Protein AF-A0A954RN28-F1 (afdb_monomer_lite)

pLDDT: mean 89.52, std 5.72, range [65.19, 96.62]

Foldseek 3Di:
DDDDPPDDDDPDDDFDWDCPPVDTDTLADPPQPDDWDDDPQWIWTDHDPDIDIDHHDDD

Structure (mmCIF, N/CA/C/O backbone):
data_AF-A0A954RN28-F1
#
_entry.id   AF-A0A954RN28-F1
#
loop_
_atom_site.group_PDB
_atom_site.id
_atom_site.type_symbol
_atom_site.label_atom_id
_atom_site.label_alt_id
_atom_site.label_comp_id
_atom_site.label_asym_id
_atom_site.label_entity_id
_atom_site.label_seq_id
_atom_site.pdbx_PDB_ins_code
_atom_site.Cartn_x
_atom_site.Cartn_y
_atom_site.Cartn_z
_atom_site.occupancy
_atom_site.B_iso_or_equiv
_atom_site.auth_seq_id
_atom_site.auth_comp_id
_atom_site.auth_asym_id
_atom_site.auth_atom_id
_atom_site.pdbx_PDB_model_num
ATOM 1 N N . PHE A 1 1 ? -2.116 -0.319 17.198 1.00 69.88 1 PHE A N 1
ATOM 2 C CA . PHE A 1 1 ? -2.352 1.138 17.115 1.00 69.88 1 PHE A CA 1
ATOM 3 C C . PHE A 1 1 ? -3.837 1.411 17.342 1.00 69.88 1 PHE A C 1
ATOM 5 O O . PHE A 1 1 ? -4.645 0.600 16.905 1.00 69.88 1 PHE A O 1
ATOM 12 N N . LYS A 1 2 ? -4.205 2.478 18.063 1.00 82.75 2 LYS A N 1
ATOM 13 C CA . LYS A 1 2 ? -5.605 2.834 18.362 1.00 82.75 2 LYS A CA 1
ATOM 14 C C . LYS A 1 2 ? -5.977 4.071 17.540 1.00 82.75 2 LYS A C 1
ATOM 16 O O . LYS A 1 2 ? -5.215 5.027 17.543 1.00 82.75 2 LYS A O 1
ATOM 21 N N . ALA A 1 3 ? -7.112 4.047 16.840 1.00 85.94 3 ALA A N 1
ATOM 22 C CA . ALA A 1 3 ? -7.560 5.179 16.025 1.00 85.94 3 ALA A CA 1
ATOM 23 C C . ALA A 1 3 ? -7.794 6.444 16.882 1.00 85.94 3 ALA A C 1
ATOM 25 O O . ALA A 1 3 ? -8.389 6.351 17.959 1.00 85.94 3 ALA A O 1
ATOM 26 N N . ASN A 1 4 ? -7.347 7.610 16.395 1.00 88.62 4 ASN A N 1
ATOM 27 C CA . ASN A 1 4 ? -7.512 8.926 17.025 1.00 88.62 4 ASN A CA 1
ATOM 28 C C . ASN A 1 4 ? -8.227 9.888 16.053 1.00 88.62 4 ASN A C 1
ATOM 30 O O . ASN A 1 4 ? -7.690 10.145 14.979 1.00 88.62 4 ASN A O 1
ATOM 34 N N . PRO A 1 5 ? -9.409 10.434 16.395 1.00 92.94 5 PRO A N 1
ATOM 35 C CA . PRO A 1 5 ? -10.135 11.345 15.509 1.00 92.94 5 PRO A CA 1
ATOM 36 C C . PRO A 1 5 ? -9.695 12.816 15.614 1.00 92.94 5 PRO A C 1
ATOM 38 O O . PRO A 1 5 ? -10.163 13.632 14.829 1.00 92.94 5 PRO A O 1
ATOM 41 N N . LYS A 1 6 ? -8.860 13.195 16.594 1.00 95.69 6 LYS A N 1
ATOM 42 C CA . LYS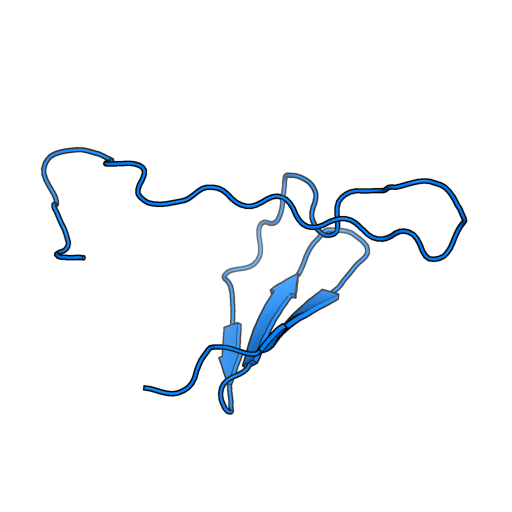 A 1 6 ? -8.535 14.610 16.863 1.00 95.69 6 LYS A CA 1
ATOM 43 C C . LYS A 1 6 ? -7.535 15.200 15.877 1.00 95.69 6 LYS A C 1
ATOM 45 O O . LYS A 1 6 ? -7.597 16.387 15.579 1.00 95.69 6 LYS A O 1
ATOM 50 N N . GLN A 1 7 ? -6.589 14.383 15.436 1.00 93.25 7 GLN A N 1
ATOM 51 C CA . GLN A 1 7 ? -5.517 14.792 14.545 1.00 93.25 7 GLN A CA 1
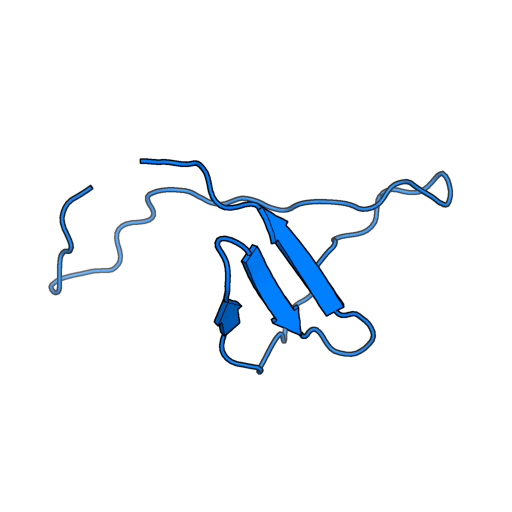ATOM 52 C C . GLN A 1 7 ? -5.002 13.589 13.764 1.00 93.25 7 GLN A C 1
ATOM 54 O O . GLN A 1 7 ? -5.207 12.438 14.154 1.00 93.25 7 GLN A O 1
ATOM 59 N N . PHE A 1 8 ? -4.315 13.875 12.665 1.00 90.94 8 PHE A N 1
ATOM 60 C CA . PHE A 1 8 ? -3.566 12.867 11.939 1.00 90.94 8 PHE A CA 1
ATOM 61 C C . PHE A 1 8 ? -2.259 12.564 12.678 1.00 90.94 8 PHE A C 1
ATOM 63 O O . PHE A 1 8 ? -1.394 13.429 12.787 1.00 90.94 8 PHE A O 1
ATOM 70 N N . ASP A 1 9 ? -2.117 11.326 13.147 1.00 92.44 9 ASP A N 1
ATOM 71 C CA . ASP A 1 9 ? -0.881 10.816 13.736 1.00 92.44 9 ASP A CA 1
ATOM 72 C C . ASP A 1 9 ? -0.240 9.827 12.749 1.00 92.44 9 ASP A C 1
ATOM 74 O O . ASP A 1 9 ? -0.759 8.726 12.535 1.00 92.44 9 ASP A O 1
ATOM 78 N N . LEU A 1 10 ? 0.879 10.211 12.124 1.00 91.81 10 LEU A N 1
ATOM 79 C CA . LEU A 1 10 ? 1.600 9.325 11.208 1.00 91.81 10 LEU A CA 1
ATOM 80 C C . LEU A 1 10 ? 2.218 8.158 11.990 1.00 91.81 10 LEU A C 1
ATOM 82 O O . LEU A 1 10 ? 3.145 8.341 12.773 1.00 91.81 10 LEU A O 1
ATOM 86 N N . VAL A 1 11 ? 1.719 6.947 11.747 1.00 91.00 11 VAL A N 1
ATOM 87 C CA . VAL A 1 11 ? 2.233 5.717 12.380 1.00 91.00 11 VAL A CA 1
ATOM 88 C C . VAL A 1 11 ? 3.358 5.100 11.568 1.00 91.00 11 VAL A C 1
ATOM 90 O O . VAL A 1 11 ? 4.329 4.591 12.118 1.00 91.00 11 VAL A O 1
ATOM 93 N N . VAL A 1 12 ? 3.191 5.100 10.247 1.00 90.25 12 VAL A N 1
ATOM 94 C CA . VAL A 1 12 ? 4.120 4.485 9.308 1.00 90.25 12 VAL A CA 1
ATOM 95 C C . VAL A 1 12 ? 3.982 5.158 7.950 1.00 90.25 12 VAL A C 1
ATOM 97 O O . VAL A 1 12 ? 2.874 5.456 7.503 1.00 90.25 12 VAL A O 1
ATOM 100 N N . GLN A 1 13 ? 5.117 5.364 7.293 1.00 91.44 13 GLN A N 1
ATOM 101 C CA . GLN A 1 13 ? 5.204 5.717 5.884 1.00 91.44 13 GLN A CA 1
ATOM 102 C C . GLN A 1 13 ? 6.090 4.684 5.200 1.00 91.44 13 GLN A C 1
ATOM 104 O O . GLN A 1 13 ? 7.121 4.282 5.738 1.00 91.44 13 GLN A O 1
ATOM 109 N N . TRP A 1 14 ? 5.666 4.235 4.025 1.00 89.31 14 TRP A N 1
ATOM 110 C CA . TRP A 1 14 ? 6.379 3.229 3.256 1.00 89.31 14 TRP A CA 1
ATOM 111 C C . TRP A 1 14 ? 6.255 3.526 1.765 1.00 89.31 14 TRP A C 1
ATOM 113 O O . TRP A 1 14 ? 5.156 3.758 1.263 1.00 89.31 14 TRP A O 1
ATOM 123 N N . GLU A 1 15 ? 7.390 3.516 1.068 1.00 89.81 15 GLU A N 1
ATOM 124 C CA . GLU A 1 15 ? 7.500 3.865 -0.350 1.00 89.81 15 GLU A CA 1
ATOM 125 C C . GLU A 1 15 ? 8.177 2.726 -1.115 1.00 89.81 15 GLU A C 1
ATOM 127 O O . GLU A 1 15 ? 9.390 2.739 -1.335 1.00 89.81 15 GLU A O 1
ATOM 132 N N . PRO A 1 16 ? 7.416 1.690 -1.495 1.00 89.19 16 PRO A N 1
ATOM 133 C CA . PRO A 1 16 ? 7.992 0.560 -2.197 1.00 89.19 16 PRO A CA 1
ATOM 134 C C . PRO A 1 16 ? 8.449 0.948 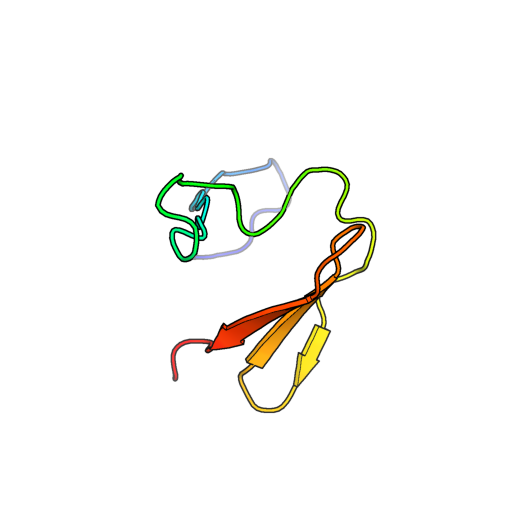-3.600 1.00 89.19 16 PRO A C 1
ATOM 136 O O . PRO A 1 16 ? 7.805 1.751 -4.281 1.00 89.19 16 PRO A O 1
ATOM 139 N N . THR A 1 17 ? 9.536 0.332 -4.059 1.00 92.06 17 THR A N 1
ATOM 140 C CA . THR A 1 17 ? 10.106 0.553 -5.389 1.00 92.06 17 THR A CA 1
ATOM 141 C C . THR A 1 17 ? 10.183 -0.744 -6.187 1.00 92.06 17 THR A C 1
ATOM 143 O O . THR A 1 17 ? 10.329 -1.839 -5.652 1.00 92.06 17 THR A O 1
ATOM 146 N N . ASP A 1 18 ? 10.049 -0.600 -7.497 1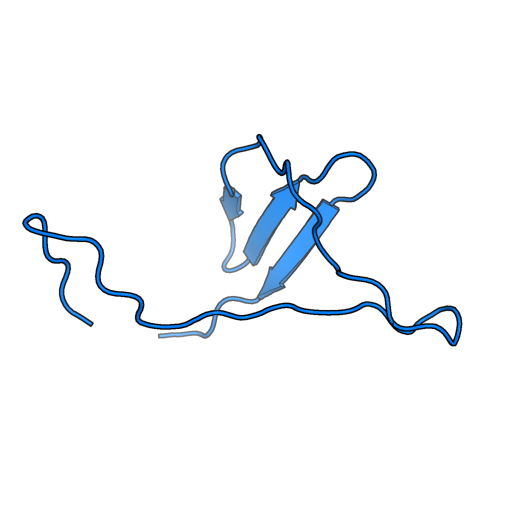.00 88.94 18 ASP A N 1
ATOM 147 C CA . ASP A 1 18 ? 10.361 -1.604 -8.500 1.00 88.94 18 ASP A CA 1
ATOM 148 C C . ASP A 1 18 ? 11.810 -1.421 -8.951 1.00 88.94 18 ASP A C 1
ATOM 150 O O . ASP A 1 18 ? 12.198 -0.293 -9.261 1.00 88.94 18 ASP A O 1
ATOM 154 N N . ASN A 1 19 ? 12.585 -2.502 -9.037 1.00 87.12 19 ASN A N 1
ATOM 155 C CA . ASN A 1 19 ? 13.952 -2.477 -9.569 1.00 87.12 19 ASN A CA 1
ATOM 156 C C . ASN A 1 19 ? 14.162 -3.450 -10.744 1.00 87.12 19 ASN A C 1
ATOM 158 O O . ASN A 1 19 ? 15.291 -3.761 -11.115 1.00 87.12 19 ASN A O 1
ATOM 162 N N . THR A 1 20 ? 13.084 -3.937 -11.359 1.00 83.06 20 THR A N 1
ATOM 163 C CA . THR A 1 20 ? 13.149 -4.892 -12.482 1.00 83.06 20 THR A CA 1
ATOM 164 C C . THR A 1 20 ? 13.914 -4.372 -13.703 1.00 83.06 20 THR A C 1
ATOM 166 O O . THR A 1 20 ? 14.484 -5.163 -14.446 1.00 83.06 20 THR A O 1
ATOM 169 N N . ALA A 1 21 ? 13.982 -3.052 -13.897 1.00 79.25 21 ALA A N 1
ATOM 170 C CA . ALA A 1 21 ? 14.677 -2.414 -15.019 1.00 79.25 21 ALA A CA 1
ATOM 171 C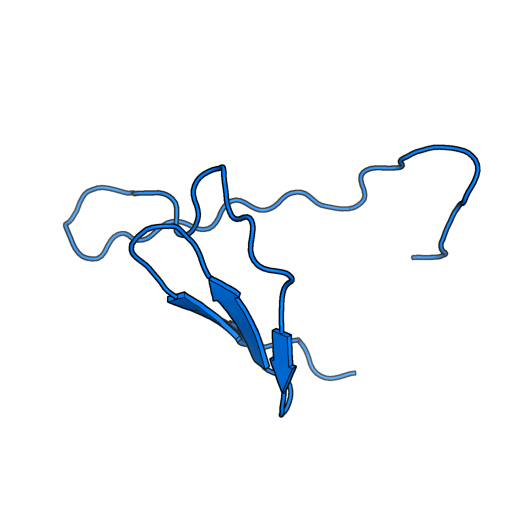 C . ALA A 1 21 ? 16.078 -1.868 -14.665 1.00 79.25 21 ALA A C 1
ATOM 173 O O . ALA A 1 21 ? 16.598 -1.017 -15.386 1.00 79.25 21 ALA A O 1
ATOM 174 N N . GLY A 1 22 ? 16.662 -2.274 -13.529 1.00 86.62 22 GLY A N 1
ATOM 175 C CA . GLY A 1 22 ? 17.963 -1.773 -13.055 1.00 86.62 22 GLY A CA 1
ATOM 176 C C . GLY A 1 22 ? 17.955 -0.315 -12.570 1.00 86.62 22 GLY A C 1
ATOM 177 O O . GLY A 1 22 ? 18.995 0.219 -12.193 1.00 86.62 22 GLY A O 1
ATOM 178 N N . VAL A 1 23 ? 16.785 0.330 -12.572 1.00 86.62 23 VAL A N 1
ATOM 179 C CA . VAL A 1 23 ? 16.550 1.670 -12.028 1.00 86.62 23 VAL A CA 1
ATOM 180 C C . VAL A 1 23 ? 15.368 1.588 -11.073 1.00 86.62 23 VAL A C 1
ATOM 182 O O . VAL A 1 23 ? 14.264 1.231 -11.492 1.00 86.62 23 VAL A O 1
ATOM 185 N N . ALA A 1 24 ? 15.586 1.973 -9.814 1.00 89.62 24 ALA A N 1
ATOM 186 C CA . ALA A 1 24 ? 14.544 2.003 -8.796 1.00 89.62 24 ALA A CA 1
ATOM 187 C C . ALA A 1 24 ? 13.451 3.025 -9.156 1.00 89.62 24 ALA A C 1
ATOM 189 O O . ALA A 1 24 ? 13.724 4.212 -9.347 1.00 89.62 24 ALA A O 1
ATOM 190 N N . ARG A 1 25 ? 12.196 2.575 -9.246 1.00 89.06 25 ARG A N 1
ATOM 191 C CA . ARG A 1 25 ? 11.029 3.425 -9.539 1.00 89.06 25 ARG A CA 1
ATOM 192 C C . ARG A 1 25 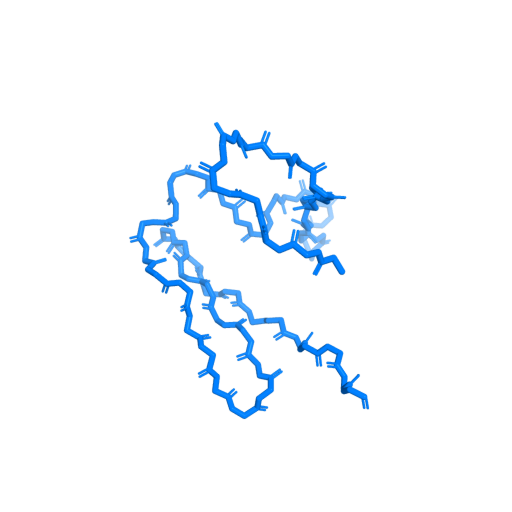? 9.912 3.163 -8.528 1.00 89.06 25 ARG A C 1
ATOM 194 O O . ARG A 1 25 ? 9.623 1.999 -8.279 1.00 89.06 25 ARG A O 1
ATOM 201 N N . PRO A 1 26 ? 9.218 4.180 -7.991 1.00 90.56 26 PRO A N 1
ATOM 202 C CA . PRO A 1 26 ? 8.129 3.961 -7.035 1.00 90.56 26 PRO A CA 1
ATOM 203 C C . PRO A 1 26 ? 7.037 3.024 -7.571 1.00 90.56 26 PRO A C 1
ATOM 205 O O . PRO A 1 26 ? 6.569 3.207 -8.701 1.00 90.56 26 PRO A O 1
ATOM 208 N N . LEU A 1 27 ? 6.605 2.049 -6.757 1.00 90.56 27 LEU A N 1
ATOM 209 C CA . LEU A 1 27 ? 5.500 1.131 -7.065 1.00 90.56 27 LEU A CA 1
ATOM 210 C C . LEU A 1 27 ? 4.176 1.872 -7.251 1.00 90.56 27 LEU A C 1
ATOM 212 O O . LEU A 1 27 ? 3.348 1.472 -8.056 1.00 90.56 27 LEU A O 1
ATOM 216 N N . LEU A 1 28 ? 3.970 2.978 -6.550 1.00 89.38 28 LEU A N 1
ATOM 217 C CA . LEU A 1 28 ? 2.810 3.842 -6.720 1.00 89.38 28 LEU A CA 1
ATOM 218 C C . LEU A 1 28 ? 3.298 5.279 -6.822 1.00 89.38 28 LEU A C 1
ATOM 220 O O . LEU A 1 28 ? 4.279 5.663 -6.193 1.00 89.38 28 LEU A O 1
ATOM 224 N N . ARG A 1 29 ? 2.611 6.074 -7.636 1.00 88.19 29 ARG A N 1
ATOM 225 C CA . ARG A 1 29 ? 2.846 7.512 -7.734 1.00 88.19 29 ARG A CA 1
ATOM 226 C C . ARG A 1 29 ? 1.540 8.227 -7.478 1.00 88.19 29 ARG A C 1
ATOM 228 O O . ARG A 1 29 ? 0.493 7.778 -7.945 1.00 88.19 29 ARG A O 1
ATOM 235 N N . TYR A 1 30 ? 1.622 9.338 -6.758 1.00 85.75 30 TYR A N 1
ATOM 236 C CA . TYR A 1 30 ? 0.497 10.246 -6.667 1.00 85.75 30 TYR A CA 1
ATOM 237 C C . TYR A 1 30 ? 0.178 10.804 -8.069 1.00 85.75 30 TYR A C 1
ATOM 239 O O . TYR A 1 30 ? 1.103 11.138 -8.815 1.00 85.75 30 TYR A O 1
ATOM 247 N N . PRO A 1 31 ? -1.104 10.927 -8.434 1.00 85.00 31 PRO A N 1
ATOM 248 C CA . PRO A 1 31 ? -2.261 10.478 -7.671 1.00 85.00 31 PRO A CA 1
ATOM 249 C C . PRO A 1 31 ? -2.619 8.999 -7.899 1.00 85.00 31 PRO A C 1
ATOM 251 O O . PRO A 1 31 ? -2.637 8.512 -9.029 1.00 85.00 31 PRO A O 1
ATOM 254 N N . ALA A 1 32 ? -2.999 8.309 -6.822 1.00 83.94 32 ALA A N 1
ATOM 255 C CA . ALA A 1 32 ? -3.620 6.984 -6.858 1.00 83.94 32 ALA A CA 1
ATOM 256 C C . ALA A 1 32 ? -5.074 7.108 -6.370 1.00 83.94 32 ALA A C 1
ATOM 258 O O . ALA A 1 32 ? -5.381 6.843 -5.214 1.00 83.94 32 ALA A O 1
ATOM 259 N N . TRP A 1 33 ? -5.955 7.610 -7.241 1.00 81.94 33 TRP A N 1
ATOM 260 C CA . TRP A 1 33 ? -7.323 8.024 -6.883 1.00 81.94 33 TRP A CA 1
ATOM 261 C C . TRP A 1 33 ? -8.327 6.881 -6.685 1.00 81.94 33 TRP A C 1
ATOM 263 O O . TRP A 1 33 ? -9.473 7.131 -6.319 1.00 81.94 33 TRP A O 1
ATOM 273 N N . ALA A 1 34 ? -7.931 5.634 -6.930 1.00 88.12 34 ALA A N 1
ATOM 274 C CA . ALA A 1 34 ? -8.780 4.495 -6.620 1.00 88.12 34 ALA A CA 1
ATOM 275 C C . ALA A 1 34 ? -8.686 4.162 -5.127 1.00 88.12 34 ALA A C 1
ATOM 277 O O . ALA A 1 34 ? -7.586 4.045 -4.584 1.00 88.12 34 ALA A O 1
ATOM 278 N N . ALA A 1 35 ? -9.836 3.950 -4.484 1.00 91.69 35 ALA A N 1
ATOM 279 C CA . ALA A 1 35 ? -9.867 3.388 -3.141 1.00 91.69 35 ALA A CA 1
ATOM 280 C C . ALA A 1 35 ? -9.121 2.034 -3.125 1.00 91.69 35 ALA A C 1
ATOM 282 O O . ALA A 1 35 ? -9.307 1.232 -4.048 1.00 91.69 35 ALA A O 1
ATOM 283 N N . PRO A 1 36 ? -8.284 1.759 -2.110 1.00 93.00 36 PRO A N 1
ATOM 284 C CA . PRO A 1 36 ? -7.662 0.451 -1.960 1.00 93.00 36 PRO A CA 1
ATOM 285 C C . PRO A 1 36 ? -8.716 -0.650 -1.779 1.00 93.00 36 PRO A C 1
ATOM 287 O O . PRO A 1 36 ? -9.687 -0.464 -1.046 1.00 93.00 36 PRO A O 1
ATOM 290 N N . ILE A 1 37 ? -8.513 -1.804 -2.418 1.00 96.31 37 ILE A N 1
ATOM 291 C CA . ILE A 1 37 ? -9.433 -2.948 -2.358 1.00 96.31 37 ILE A CA 1
ATOM 292 C C . ILE A 1 37 ? -8.775 -4.085 -1.585 1.00 96.31 37 ILE A C 1
ATOM 294 O O . ILE A 1 37 ? -7.643 -4.456 -1.883 1.00 96.31 37 ILE A O 1
ATOM 298 N N . VAL A 1 38 ? -9.489 -4.666 -0.620 1.00 96.25 38 VAL A N 1
ATOM 299 C CA . VAL A 1 38 ? -9.020 -5.830 0.142 1.00 96.25 38 VAL A CA 1
ATOM 300 C C . VAL A 1 38 ? -9.841 -7.055 -0.232 1.00 96.25 38 VAL A C 1
ATOM 302 O O . VAL A 1 38 ? -11.068 -7.024 -0.172 1.00 96.25 38 VAL A O 1
ATOM 305 N N . SER A 1 39 ? -9.170 -8.145 -0.601 1.00 96.00 39 SER A N 1
ATOM 306 C CA . SER A 1 39 ? -9.812 -9.430 -0.886 1.00 96.00 39 SER A CA 1
ATOM 307 C C . SER A 1 39 ? -8.837 -10.573 -0.632 1.00 96.00 39 SER A C 1
ATOM 309 O O . SER A 1 39 ? -7.687 -10.496 -1.052 1.00 96.00 39 SER A O 1
ATOM 311 N N . HIS A 1 40 ? -9.281 -11.626 0.062 1.00 95.62 40 HIS A N 1
ATOM 312 C CA . HIS A 1 40 ? -8.474 -12.826 0.341 1.00 95.62 40 HIS A CA 1
ATOM 313 C C . HIS A 1 40 ? -7.101 -12.546 0.992 1.00 95.62 40 HIS A C 1
ATOM 315 O O . HIS A 1 40 ? -6.120 -13.213 0.691 1.00 95.62 40 HIS A O 1
ATOM 321 N N . GLY A 1 41 ? -7.010 -11.547 1.877 1.00 95.44 41 GLY A N 1
ATOM 322 C CA . GLY A 1 41 ? -5.741 -11.177 2.525 1.00 95.44 41 GLY A CA 1
ATOM 323 C C . GLY A 1 41 ? -4.780 -10.380 1.635 1.00 95.44 41 GLY A C 1
ATOM 324 O O . GLY A 1 41 ? -3.654 -10.116 2.041 1.00 95.44 41 GLY A O 1
ATOM 325 N N . LEU A 1 42 ? -5.226 -9.960 0.451 1.00 96.62 42 LEU A N 1
ATOM 326 C CA . LEU A 1 42 ? -4.460 -9.141 -0.480 1.00 96.62 42 LEU A CA 1
ATOM 327 C C . LEU A 1 42 ? -5.031 -7.721 -0.534 1.00 96.62 42 LEU A C 1
ATOM 329 O O . LEU A 1 42 ? -6.250 -7.533 -0.541 1.00 96.62 42 LEU A O 1
ATOM 333 N N . LEU A 1 43 ? -4.141 -6.731 -0.586 1.00 95.31 43 LEU A N 1
ATOM 334 C CA . LEU A 1 43 ? -4.445 -5.315 -0.764 1.00 95.31 43 LEU A CA 1
ATOM 335 C C . LEU A 1 43 ? -4.062 -4.880 -2.179 1.00 95.31 43 LEU A C 1
ATOM 337 O O . LEU A 1 43 ? -2.886 -4.862 -2.540 1.00 95.31 43 LEU A O 1
ATOM 341 N N . TYR A 1 44 ? -5.057 -4.467 -2.952 1.00 94.75 44 TYR A N 1
ATOM 342 C CA . TYR A 1 44 ? -4.905 -3.991 -4.318 1.00 94.75 44 TYR A CA 1
ATOM 343 C C . TYR A 1 44 ? -5.004 -2.470 -4.362 1.00 94.75 44 TYR A C 1
ATOM 345 O O . TYR A 1 44 ? -5.987 -1.887 -3.897 1.00 94.75 44 TYR A O 1
ATOM 353 N N . VAL A 1 45 ? -4.010 -1.822 -4.968 1.00 93.56 45 VAL A N 1
ATOM 354 C CA . VAL A 1 45 ? -3.996 -0.370 -5.176 1.00 93.56 45 VAL A CA 1
ATOM 355 C C . VAL A 1 45 ? -3.756 -0.068 -6.647 1.00 93.56 45 VAL A C 1
ATOM 357 O O . VAL A 1 45 ? -2.736 -0.455 -7.225 1.00 93.56 45 VAL A O 1
ATOM 360 N N . ARG A 1 46 ? -4.708 0.637 -7.264 1.00 92.81 46 ARG A N 1
ATOM 361 C CA . ARG A 1 46 ? -4.633 1.050 -8.668 1.00 92.81 46 ARG A CA 1
ATOM 362 C C . ARG A 1 46 ? -4.025 2.450 -8.773 1.00 92.81 46 ARG A C 1
ATOM 364 O O . ARG A 1 46 ? -4.631 3.435 -8.357 1.00 92.81 46 ARG A O 1
ATOM 371 N N . GLY A 1 47 ? -2.836 2.523 -9.362 1.00 89.31 47 GLY A N 1
ATOM 372 C CA . GLY A 1 47 ? -2.247 3.762 -9.863 1.00 89.31 47 GLY A CA 1
ATOM 373 C C . GLY A 1 47 ? -2.682 4.054 -11.303 1.00 89.31 47 GLY A C 1
ATOM 374 O O . GLY A 1 47 ? -3.508 3.343 -11.875 1.00 89.31 47 GLY A O 1
ATOM 375 N N . LYS A 1 48 ? -2.096 5.094 -11.906 1.00 87.19 48 LYS A N 1
ATOM 376 C CA . LYS A 1 48 ? -2.402 5.515 -13.284 1.00 87.19 48 LYS A CA 1
ATOM 377 C C . LYS A 1 48 ? -2.172 4.402 -14.319 1.00 87.19 48 LYS A C 1
ATOM 379 O O . LYS A 1 48 ? -3.087 4.059 -15.056 1.00 87.19 48 LYS A O 1
ATOM 384 N N . ASP A 1 49 ? -0.975 3.817 -14.310 1.00 87.69 49 ASP A N 1
ATOM 385 C CA . ASP A 1 49 ? -0.514 2.867 -15.337 1.00 87.69 49 ASP A CA 1
ATOM 386 C C . ASP A 1 49 ? -0.171 1.486 -14.752 1.00 87.69 49 ASP A C 1
ATOM 388 O O . ASP A 1 49 ? 0.468 0.662 -15.401 1.00 87.69 49 ASP A O 1
ATOM 392 N N . ARG A 1 50 ? -0.527 1.245 -13.483 1.00 88.19 50 ARG A N 1
ATOM 393 C CA . ARG A 1 50 ? -0.145 0.026 -12.764 1.00 88.19 50 ARG A CA 1
ATOM 394 C C . ARG A 1 50 ? -1.122 -0.351 -11.663 1.00 88.19 50 ARG A C 1
ATOM 396 O O . ARG A 1 50 ? -1.644 0.512 -10.960 1.00 88.19 50 ARG A O 1
ATOM 403 N N . LEU A 1 51 ? -1.298 -1.655 -11.488 1.00 91.62 51 LEU A N 1
ATOM 404 C CA . LEU A 1 51 ? -1.957 -2.264 -10.340 1.00 91.62 51 LEU A CA 1
ATOM 405 C C . LEU A 1 51 ? -0.881 -2.892 -9.458 1.00 91.62 51 LEU A C 1
ATOM 407 O O . LEU A 1 51 ? -0.055 -3.656 -9.953 1.00 91.62 51 LEU A O 1
ATOM 411 N N . VAL A 1 52 ? -0.883 -2.562 -8.170 1.00 92.94 52 VAL A N 1
ATOM 412 C CA . VAL A 1 52 ? 0.025 -3.170 -7.193 1.00 92.94 52 VAL A CA 1
ATOM 413 C C . VAL A 1 52 ? -0.785 -4.013 -6.224 1.00 92.94 52 VAL A C 1
ATOM 415 O O . VAL A 1 52 ? -1.855 -3.591 -5.785 1.00 92.94 52 VAL A O 1
ATOM 418 N N . CYS A 1 53 ? -0.275 -5.202 -5.919 1.00 94.50 53 CYS A N 1
ATOM 419 C CA . CYS A 1 53 ? -0.869 -6.151 -4.990 1.00 94.50 53 CYS A CA 1
ATOM 420 C C . CYS A 1 53 ? 0.115 -6.396 -3.846 1.00 94.50 53 CYS A C 1
ATOM 422 O O . CYS A 1 53 ? 1.265 -6.758 -4.094 1.00 94.50 53 CYS A O 1
ATOM 424 N N . TYR A 1 54 ? -0.340 -6.197 -2.614 1.00 93.50 54 TYR A N 1
ATOM 425 C CA . TYR A 1 54 ? 0.423 -6.472 -1.401 1.00 93.50 54 TYR A CA 1
ATOM 426 C C . TYR A 1 54 ? -0.245 -7.595 -0.616 1.00 93.50 54 TYR A C 1
ATOM 428 O O . TYR A 1 54 ? -1.468 -7.612 -0.480 1.00 93.50 54 TYR A O 1
ATOM 436 N N . GLU A 1 55 ? 0.550 -8.504 -0.065 1.00 95.12 55 GLU A N 1
ATOM 437 C CA . GLU A 1 55 ? 0.065 -9.468 0.918 1.00 95.12 55 GLU A CA 1
ATOM 438 C C . GLU A 1 55 ? -0.027 -8.798 2.290 1.00 95.12 55 GLU A C 1
ATOM 440 O O . GLU A 1 55 ? 0.909 -8.131 2.737 1.00 95.12 55 GLU A O 1
ATOM 445 N N . LEU A 1 56 ? -1.174 -8.941 2.953 1.00 93.31 56 LEU A N 1
ATOM 446 C CA . LEU A 1 56 ? -1.344 -8.459 4.314 1.00 93.31 56 LEU A CA 1
ATOM 447 C C . LEU A 1 56 ? -0.802 -9.501 5.298 1.00 93.31 56 LEU A C 1
ATOM 449 O O . LEU A 1 56 ? -1.066 -10.694 5.132 1.00 93.31 56 LEU A O 1
ATOM 453 N N . PRO A 1 57 ? -0.096 -9.075 6.359 1.00 90.25 57 PRO A N 1
ATOM 454 C CA . PRO A 1 57 ? 0.348 -9.996 7.391 1.00 90.25 57 PRO A CA 1
ATOM 455 C C . PRO A 1 57 ? -0.859 -10.698 8.023 1.00 90.25 57 PRO A C 1
ATOM 457 O O . PRO A 1 57 ? -1.907 -10.086 8.265 1.00 90.25 57 PRO A O 1
ATOM 460 N N . ARG A 1 58 ? -0.707 -11.995 8.300 1.00 84.31 58 ARG A N 1
ATOM 461 C CA . ARG A 1 58 ? -1.703 -12.759 9.062 1.00 84.31 58 ARG A CA 1
ATOM 462 C C . ARG A 1 58 ? -1.772 -12.202 10.489 1.00 84.31 58 ARG A C 1
ATOM 464 O O . ARG A 1 58 ? -0.776 -11.694 11.003 1.00 84.31 58 ARG A O 1
ATOM 471 N N . LYS A 1 59 ? -2.963 -12.262 11.087 1.00 65.19 59 LYS A N 1
ATOM 472 C CA . LYS A 1 59 ? -3.155 -11.932 12.504 1.00 65.19 59 LYS A CA 1
ATOM 473 C C . LYS A 1 59 ? -2.510 -12.972 13.405 1.00 65.19 59 LYS A C 1
ATOM 475 O O . LYS A 1 59 ? -2.521 -14.157 13.002 1.00 65.19 59 LYS A O 1
#

Radius of gyration: 14.0 Å; chains: 1; bounding box: 28×28×34 Å

Sequence (59 aa):
FKANPKQFDLVVQWEPTDNTAGVARPLLRYPAWAAPIVSHGLLYVRGKDRLVCYELPRK

Secondary structure (DSSP, 8-state):
----SSS---------EE-TTSS-EESS-S---SPPEEETTEEEEE-SS-EEEEEPPP-